Protein AF-K6XSW5-F1 (afdb_monomer)

Radius of gyration: 26.83 Å; Cα contacts (8 Å, |Δi|>4): 1; chains: 1; bounding box: 86×31×46 Å

Solvent-accessible surface area (backbone atoms only — not comparable to full-atom values): 4094 Å² total; per-residue (Å²): 145,61,64,64,76,57,49,53,59,52,51,52,51,51,50,53,48,52,51,52,51,50,54,50,45,65,72,64,51,61,64,61,61,54,53,57,52,59,50,45,80,77,51,62,85,73,67,77,80,82,84,84,86,83,83,84,75,88,84,87,76,135

Sequence (62 aa):
MSIIYVLIPIAIILVLLAIGIFFWAVKTNQFEDLERQGFSILFDDDVEKKPQAKPPKSDNDE

Foldseek 3Di:
DCCCVVVVVVVVVVVVVVVVVVVVCVVVPVVVVVVVVVVCVVCVVPPDDDDDDDDDDDDPDD

Mean predicted aligned error: 14.93 Å

pLDDT: mean 74.89, std 18.19, range [45.62, 98.38]

Secondary structure (DSSP, 8-state):
--THHHHHHHHHHHHHHHHHHHHHHHHTTHHHHHHHHHHHHHHGGG----------------

Structure (mmCIF, N/CA/C/O backbone):
data_AF-K6XSW5-F1
#
_entry.id   AF-K6XSW5-F1
#
loop_
_atom_site.group_PDB
_atom_site.id
_atom_site.type_symbol
_atom_site.label_atom_id
_atom_site.label_alt_id
_atom_site.label_comp_id
_atom_site.label_asym_id
_atom_site.label_entity_id
_atom_site.label_seq_id
_atom_site.pdbx_PDB_ins_code
_atom_site.Cartn_x
_atom_site.Cartn_y
_atom_site.Cartn_z
_atom_site.occupancy
_atom_site.B_iso_or_equiv
_atom_site.auth_seq_id
_atom_site.auth_comp_id
_atom_site.auth_asym_id
_atom_site.auth_atom_id
_atom_site.pdbx_PDB_model_num
ATOM 1 N N . MET A 1 1 ? 20.558 -11.591 -16.768 1.00 71.19 1 MET A N 1
ATOM 2 C CA . MET A 1 1 ? 20.452 -10.397 -15.896 1.00 71.19 1 MET A CA 1
ATOM 3 C C . MET A 1 1 ? 19.394 -9.419 -16.417 1.00 71.19 1 MET A C 1
ATOM 5 O O . MET A 1 1 ? 19.662 -8.240 -16.577 1.00 71.19 1 MET A O 1
ATOM 9 N N . SER A 1 2 ?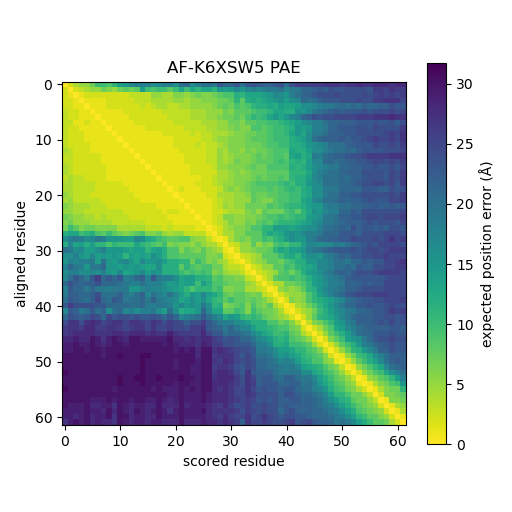 18.189 -9.904 -16.714 1.00 88.94 2 SER A N 1
ATOM 10 C CA . SER A 1 2 ? 17.124 -9.112 -17.360 1.00 88.94 2 SER A CA 1
ATOM 11 C C . SER A 1 2 ? 15.791 -9.210 -16.617 1.00 88.94 2 SER A C 1
ATOM 13 O O . SER A 1 2 ? 14.954 -8.324 -16.741 1.00 88.94 2 SER A O 1
ATOM 15 N N . ILE A 1 3 ? 15.624 -10.225 -15.761 1.00 93.25 3 ILE A N 1
ATOM 16 C CA . ILE A 1 3 ? 14.431 -10.398 -14.923 1.00 93.25 3 ILE A CA 1
ATOM 17 C C . ILE A 1 3 ? 14.212 -9.223 -13.964 1.00 93.25 3 ILE A C 1
ATOM 19 O O . ILE A 1 3 ? 13.079 -8.903 -13.626 1.00 93.25 3 ILE A O 1
ATOM 23 N N . ILE A 1 4 ? 15.289 -8.533 -13.577 1.00 94.75 4 ILE A N 1
ATOM 24 C CA . ILE A 1 4 ? 15.234 -7.380 -12.676 1.00 94.75 4 ILE A CA 1
ATOM 25 C C . ILE A 1 4 ? 14.389 -6.232 -13.251 1.00 94.75 4 ILE A C 1
ATOM 27 O O . ILE A 1 4 ? 13.688 -5.560 -12.501 1.00 94.75 4 ILE A O 1
ATOM 31 N N . TYR A 1 5 ? 14.366 -6.072 -14.581 1.00 94.81 5 TYR A N 1
ATOM 32 C CA . TYR A 1 5 ? 13.542 -5.067 -15.259 1.00 94.81 5 TYR A CA 1
ATOM 33 C C . TYR A 1 5 ? 12.044 -5.376 -15.197 1.00 94.81 5 TYR A C 1
ATOM 35 O O . TYR A 1 5 ? 11.235 -4.474 -15.367 1.00 94.81 5 TYR A O 1
ATOM 43 N N . VAL A 1 6 ? 11.673 -6.630 -14.9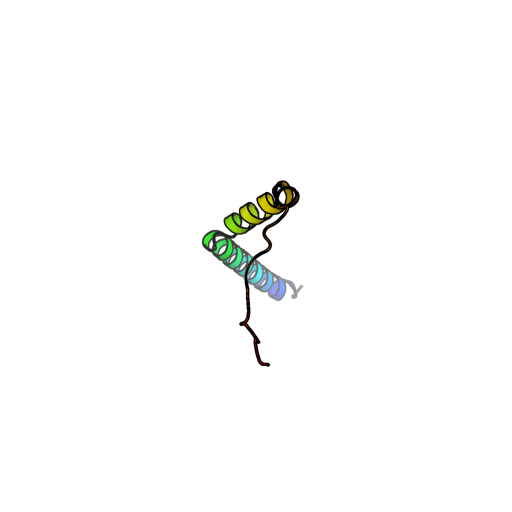30 1.00 94.69 6 VAL A N 1
ATOM 44 C CA . VAL A 1 6 ? 10.282 -7.059 -14.730 1.00 94.69 6 VAL A CA 1
ATOM 45 C C . VAL A 1 6 ? 9.937 -7.077 -13.240 1.00 94.69 6 VAL A C 1
ATOM 47 O O . VAL A 1 6 ? 8.851 -6.666 -12.846 1.00 94.69 6 VAL A O 1
ATOM 50 N N . LEU A 1 7 ? 10.876 -7.500 -12.391 1.00 96.06 7 LEU A N 1
ATOM 51 C CA . LEU A 1 7 ? 10.643 -7.650 -10.956 1.00 96.06 7 LEU A CA 1
ATOM 52 C C . LEU A 1 7 ? 10.454 -6.305 -10.241 1.00 96.06 7 LEU A C 1
ATOM 54 O O . LEU A 1 7 ? 9.554 -6.177 -9.416 1.00 96.06 7 LEU A O 1
ATOM 58 N N . ILE A 1 8 ? 11.281 -5.304 -10.566 1.00 96.00 8 ILE A N 1
ATOM 59 C CA . ILE A 1 8 ? 11.207 -3.966 -9.958 1.00 96.00 8 ILE A CA 1
ATOM 60 C C . ILE A 1 8 ? 9.831 -3.310 -10.180 1.00 96.00 8 ILE A C 1
ATOM 62 O O . ILE A 1 8 ? 9.214 -2.916 -9.189 1.00 96.00 8 ILE A O 1
ATOM 66 N N . PRO A 1 9 ? 9.296 -3.196 -11.413 1.00 97.06 9 PRO A N 1
ATOM 67 C CA . PRO A 1 9 ? 7.995 -2.563 -11.614 1.00 97.06 9 PRO A CA 1
ATOM 68 C C . PRO A 1 9 ? 6.850 -3.349 -10.969 1.00 97.06 9 PRO A C 1
ATOM 70 O O . PRO A 1 9 ? 5.959 -2.733 -10.390 1.00 97.06 9 PRO A O 1
ATOM 73 N N . ILE A 1 10 ? 6.891 -4.687 -10.986 1.00 97.94 10 ILE A N 1
ATOM 74 C CA . ILE A 1 10 ? 5.894 -5.508 -10.281 1.00 97.94 10 ILE A CA 1
ATOM 75 C C . ILE A 1 10 ? 5.927 -5.219 -8.778 1.00 97.94 10 ILE A C 1
ATOM 77 O O . ILE A 1 10 ? 4.879 -4.994 -8.178 1.00 97.94 10 ILE A O 1
ATOM 81 N N . ALA A 1 11 ? 7.115 -5.172 -8.171 1.00 97.62 11 ALA A N 1
ATOM 82 C CA . ALA A 1 11 ? 7.255 -4.865 -6.752 1.00 97.62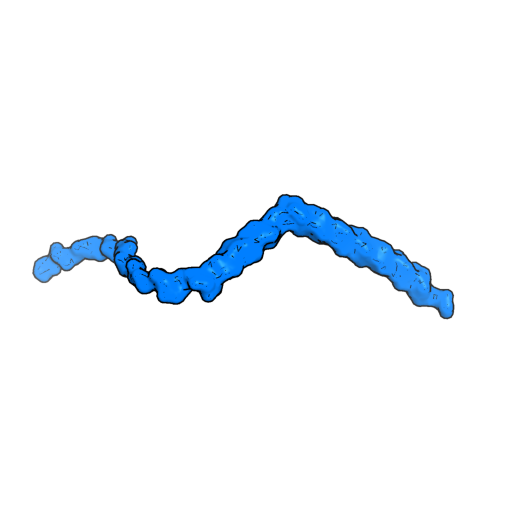 11 ALA A CA 1
ATOM 83 C C . ALA A 1 11 ? 6.698 -3.473 -6.412 1.00 97.62 11 ALA A C 1
ATOM 85 O O . ALA A 1 11 ? 5.968 -3.335 -5.433 1.00 97.62 11 ALA A O 1
ATOM 86 N N . ILE A 1 12 ? 6.969 -2.460 -7.243 1.00 98.19 12 ILE A N 1
ATOM 87 C CA . ILE A 1 12 ? 6.419 -1.107 -7.063 1.00 98.19 12 ILE A CA 1
ATOM 88 C C . ILE A 1 12 ? 4.887 -1.129 -7.117 1.00 98.19 12 ILE A C 1
ATOM 90 O O . ILE A 1 12 ? 4.241 -0.545 -6.249 1.00 98.19 12 ILE A O 1
ATOM 94 N N . ILE A 1 13 ? 4.296 -1.831 -8.090 1.00 98.38 13 ILE A N 1
ATOM 95 C CA . ILE A 1 13 ? 2.836 -1.964 -8.208 1.00 98.38 13 ILE A CA 1
ATOM 96 C C . ILE A 1 13 ? 2.251 -2.628 -6.959 1.00 98.38 13 ILE A C 1
ATOM 98 O O . ILE A 1 13 ? 1.267 -2.134 -6.414 1.00 98.38 13 ILE A O 1
ATOM 102 N N . LEU A 1 14 ? 2.864 -3.711 -6.475 1.00 98.31 14 LEU A N 1
ATOM 103 C CA . LEU A 1 14 ? 2.409 -4.404 -5.270 1.00 98.31 14 LEU A CA 1
ATOM 104 C C . LEU A 1 14 ? 2.484 -3.510 -4.029 1.00 98.31 14 LEU A C 1
ATOM 106 O O . LEU A 1 14 ? 1.549 -3.506 -3.233 1.00 98.31 14 LEU A O 1
ATOM 110 N N . VAL A 1 15 ? 3.551 -2.721 -3.882 1.00 98.38 15 VAL A N 1
ATOM 111 C CA . VAL A 1 15 ? 3.690 -1.765 -2.774 1.00 98.38 15 VAL A CA 1
ATOM 112 C C . VAL A 1 15 ? 2.615 -0.682 -2.850 1.00 98.38 15 VAL A C 1
ATOM 114 O O . VAL A 1 15 ? 1.958 -0.410 -1.849 1.00 98.38 15 VAL A O 1
ATOM 117 N N . LEU A 1 16 ? 2.375 -0.100 -4.028 1.00 98.38 16 LEU A N 1
ATOM 118 C CA . LEU A 1 16 ? 1.313 0.893 -4.217 1.00 98.38 16 LEU A CA 1
ATOM 119 C C . LEU A 1 16 ? -0.071 0.314 -3.906 1.00 98.38 16 LEU A C 1
ATOM 121 O O . LEU A 1 16 ? -0.886 0.976 -3.266 1.00 98.38 16 LEU A O 1
ATOM 125 N N . LEU A 1 17 ? -0.323 -0.928 -4.318 1.00 98.38 17 LEU A N 1
ATOM 126 C CA . LEU A 1 17 ? -1.581 -1.621 -4.065 1.00 98.38 17 LEU A CA 1
ATOM 127 C C . LEU A 1 17 ? -1.765 -1.920 -2.571 1.00 98.38 17 LEU A C 1
ATOM 129 O O . LEU A 1 17 ? -2.835 -1.659 -2.028 1.00 98.38 17 LEU A O 1
ATOM 133 N N . ALA A 1 18 ? -0.714 -2.381 -1.889 1.00 97.62 18 ALA A N 1
ATOM 134 C CA . ALA A 1 18 ? -0.722 -2.597 -0.445 1.00 97.62 18 ALA A CA 1
ATOM 135 C C . ALA A 1 18 ? -0.996 -1.296 0.322 1.00 97.62 18 ALA A C 1
ATOM 137 O O . ALA A 1 18 ? -1.838 -1.276 1.217 1.00 97.62 18 ALA A O 1
ATOM 138 N N . ILE A 1 19 ? -0.345 -0.196 -0.068 1.00 97.69 19 ILE A N 1
ATOM 139 C CA . ILE A 1 19 ? -0.580 1.129 0.514 1.00 97.69 19 ILE A CA 1
ATOM 140 C C . ILE A 1 19 ? -2.029 1.578 0.266 1.00 97.69 19 ILE A C 1
ATOM 142 O O . ILE A 1 19 ? -2.699 2.027 1.194 1.00 97.69 19 ILE A O 1
ATOM 146 N N . GLY A 1 20 ? -2.544 1.418 -0.956 1.00 96.75 20 GLY A N 1
ATOM 147 C CA . GLY A 1 20 ? -3.925 1.767 -1.298 1.00 96.75 20 GLY A CA 1
ATOM 148 C C . GLY A 1 20 ? -4.956 0.992 -0.474 1.00 96.75 20 GLY A C 1
ATOM 149 O O . GLY A 1 20 ? -5.869 1.595 0.091 1.00 96.75 20 GLY A O 1
ATOM 150 N N . ILE A 1 21 ? -4.776 -0.326 -0.344 1.00 95.69 21 ILE A N 1
ATOM 151 C CA . ILE A 1 21 ? -5.626 -1.180 0.498 1.00 95.69 21 ILE A CA 1
ATOM 152 C C . ILE A 1 21 ? -5.521 -0.766 1.966 1.00 95.69 21 ILE A C 1
ATOM 154 O O . ILE A 1 21 ? -6.543 -0.679 2.640 1.00 95.69 21 ILE A O 1
ATOM 158 N N . PHE A 1 22 ? -4.317 -0.473 2.461 1.00 94.06 22 PHE A N 1
ATOM 159 C CA . PHE A 1 22 ? -4.109 -0.046 3.842 1.00 94.06 22 PHE A CA 1
ATOM 160 C C . PHE A 1 22 ? -4.877 1.243 4.158 1.00 94.06 22 PHE A C 1
ATOM 162 O O . PHE A 1 22 ? -5.647 1.282 5.115 1.00 94.06 22 PHE A O 1
ATOM 169 N N . PHE A 1 23 ? -4.748 2.278 3.322 1.00 94.00 23 PHE A N 1
ATOM 170 C CA . PHE A 1 23 ? -5.498 3.523 3.509 1.00 94.00 23 PHE A CA 1
ATOM 171 C C . PHE A 1 23 ? -7.012 3.323 3.380 1.00 94.00 23 PHE A C 1
ATOM 173 O O . PHE A 1 23 ? -7.780 3.929 4.130 1.00 94.00 23 PHE A O 1
ATOM 180 N N . TRP A 1 24 ? -7.454 2.458 2.464 1.00 91.50 24 TRP A N 1
ATOM 181 C CA . TRP A 1 24 ? -8.865 2.097 2.344 1.00 91.50 24 TRP A CA 1
ATOM 182 C C . TRP A 1 24 ? -9.388 1.400 3.607 1.00 91.50 24 TRP A C 1
ATOM 184 O O . TRP A 1 24 ? -10.447 1.775 4.109 1.00 91.50 24 TRP A O 1
ATOM 194 N N . ALA A 1 25 ? -8.631 0.458 4.175 1.00 88.94 25 ALA A N 1
ATOM 195 C CA . ALA A 1 25 ? -8.993 -0.249 5.400 1.00 88.94 25 ALA A CA 1
ATOM 196 C C . ALA A 1 25 ? -9.061 0.694 6.612 1.00 88.94 25 ALA A C 1
ATOM 198 O O . ALA A 1 25 ? -10.029 0.644 7.369 1.00 88.94 25 ALA A O 1
ATOM 199 N N . VAL A 1 26 ? -8.088 1.606 6.745 1.00 87.81 26 VAL A N 1
ATOM 200 C CA . VAL A 1 26 ? -8.078 2.641 7.793 1.00 87.81 26 VAL A CA 1
ATOM 201 C C . VAL A 1 26 ? -9.308 3.544 7.685 1.00 87.81 26 VAL A C 1
ATOM 203 O O . VAL A 1 26 ? -9.942 3.841 8.692 1.00 87.81 26 VAL A O 1
ATOM 206 N N . LYS A 1 27 ? -9.690 3.951 6.468 1.00 85.69 27 LYS A N 1
ATOM 207 C CA . LYS A 1 27 ? -10.885 4.778 6.250 1.00 85.69 27 LYS A CA 1
ATOM 208 C C . LYS A 1 27 ? -12.194 4.015 6.488 1.00 85.69 27 LYS A C 1
ATOM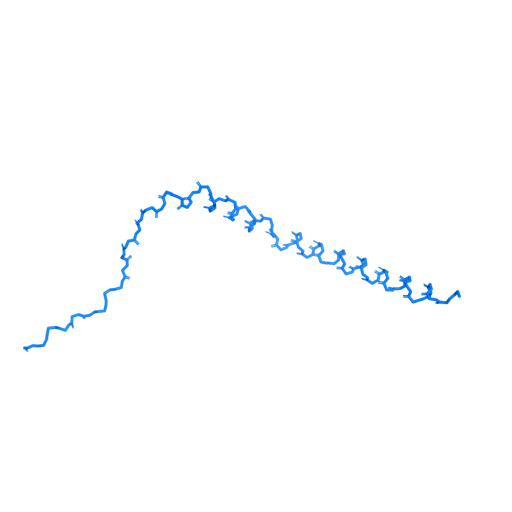 210 O O . LYS A 1 27 ? -13.179 4.627 6.883 1.00 85.69 27 LYS A O 1
ATOM 215 N N . THR A 1 28 ? -12.217 2.706 6.238 1.00 82.81 28 THR A N 1
ATOM 216 C CA . THR A 1 28 ? -13.427 1.863 6.328 1.00 82.81 28 THR A CA 1
ATOM 217 C C . THR A 1 28 ? -13.765 1.452 7.767 1.00 82.81 28 THR A C 1
ATOM 219 O O . THR A 1 28 ? -14.672 0.660 7.974 1.00 82.81 28 THR A O 1
ATOM 222 N N . ASN A 1 29 ? -13.078 2.004 8.775 1.00 69.69 29 ASN A N 1
ATOM 223 C CA . ASN A 1 29 ? -13.354 1.744 10.192 1.00 69.69 29 ASN A CA 1
ATOM 224 C C . ASN A 1 29 ? -13.404 0.236 10.534 1.00 69.69 29 ASN A C 1
ATOM 226 O O . ASN A 1 29 ? -14.114 -0.188 11.439 1.00 69.69 29 ASN A O 1
ATOM 230 N N . GLN A 1 30 ? -12.608 -0.581 9.822 1.00 65.88 30 GLN A N 1
ATOM 231 C CA . GLN A 1 30 ? -12.519 -2.050 9.964 1.00 65.88 30 GLN A CA 1
ATOM 232 C C . GLN A 1 30 ? -12.147 -2.521 11.384 1.00 65.88 30 GLN A C 1
ATOM 234 O O . GLN A 1 30 ? -12.191 -3.710 11.684 1.00 65.88 30 GLN A O 1
ATOM 239 N N . PHE A 1 31 ? -11.766 -1.596 12.262 1.00 62.38 31 PHE A N 1
ATOM 240 C CA . PHE A 1 31 ? -11.478 -1.855 13.666 1.00 62.38 31 PHE A CA 1
ATOM 241 C C . PHE A 1 31 ? -12.749 -1.984 14.523 1.00 62.38 31 PHE A C 1
ATOM 243 O O . PHE A 1 31 ? -12.734 -2.739 15.490 1.00 62.38 31 PHE A O 1
ATOM 250 N N . GLU A 1 32 ? -13.854 -1.326 14.149 1.00 62.75 32 GLU A N 1
ATOM 251 C CA . GLU A 1 32 ? -15.131 -1.416 14.880 1.00 62.75 32 GLU A CA 1
ATOM 252 C C . GLU A 1 32 ? -15.771 -2.809 14.745 1.00 62.75 32 GLU A C 1
ATOM 254 O O . GLU A 1 32 ? -16.397 -3.310 15.680 1.00 62.75 32 GLU A O 1
ATOM 259 N N . ASP A 1 33 ? -15.572 -3.481 13.605 1.00 64.50 33 ASP A N 1
ATOM 260 C CA . ASP A 1 33 ? -16.097 -4.836 13.387 1.00 64.50 33 ASP A CA 1
ATOM 261 C C . ASP A 1 33 ? -15.312 -5.903 14.178 1.00 64.50 33 ASP A C 1
ATOM 263 O O . ASP A 1 33 ? -15.885 -6.893 14.635 1.00 64.50 33 ASP A O 1
ATOM 267 N N . LEU A 1 34 ? -14.016 -5.673 14.432 1.00 64.62 34 LEU A N 1
ATOM 268 C CA . LEU A 1 34 ? -13.199 -6.527 15.307 1.00 64.62 34 LEU A CA 1
ATOM 269 C C . LEU A 1 34 ? -13.623 -6.413 16.778 1.00 6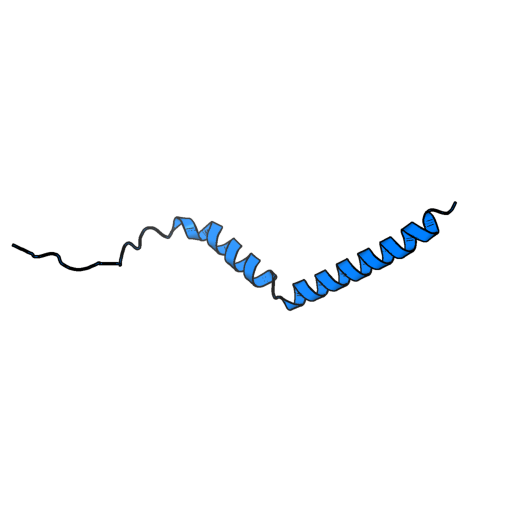4.62 34 LEU A C 1
ATOM 271 O O . LEU A 1 34 ? -13.678 -7.421 17.484 1.00 64.62 34 LEU A O 1
ATOM 275 N N . GLU A 1 35 ? -13.949 -5.204 17.237 1.00 63.69 35 GLU A N 1
ATOM 276 C CA . GLU A 1 35 ? -14.426 -4.963 18.602 1.00 63.69 35 GLU A CA 1
ATOM 277 C C . GLU A 1 35 ? -15.769 -5.667 18.844 1.00 63.69 35 GLU A C 1
ATOM 279 O O . GLU A 1 35 ? -15.932 -6.392 19.827 1.00 63.69 35 GLU A O 1
ATOM 284 N N . ARG A 1 36 ? -16.706 -5.563 17.893 1.00 63.94 36 ARG A 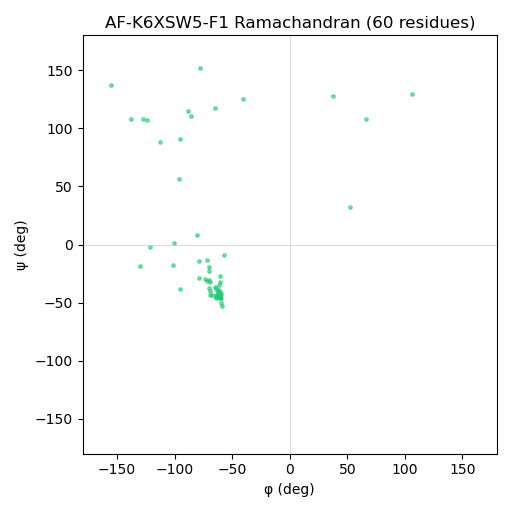N 1
ATOM 285 C CA . ARG A 1 36 ? -18.016 -6.221 17.979 1.00 63.94 36 ARG A CA 1
ATOM 286 C C . ARG A 1 36 ? -17.928 -7.750 18.038 1.00 63.94 36 ARG A C 1
ATOM 288 O O . ARG A 1 36 ? -18.683 -8.367 18.789 1.00 63.94 36 ARG A O 1
ATOM 295 N N . GLN A 1 37 ? -17.021 -8.369 17.282 1.00 64.44 37 GLN A N 1
ATOM 296 C CA . GLN A 1 37 ? -16.817 -9.823 17.322 1.00 64.44 37 GLN A CA 1
ATOM 297 C C . GLN A 1 37 ? -16.163 -10.281 18.637 1.00 64.44 37 GLN A C 1
ATOM 299 O O . GLN A 1 37 ? -16.564 -11.308 19.187 1.00 64.44 37 GLN A O 1
ATOM 304 N N . GLY A 1 38 ? -15.227 -9.502 19.192 1.00 68.19 38 GLY A N 1
ATOM 305 C CA . GLY A 1 38 ? -14.583 -9.806 20.477 1.00 68.19 38 GLY A CA 1
ATOM 306 C C . GLY A 1 38 ? -15.559 -9.867 21.658 1.00 68.19 38 GLY A C 1
ATOM 307 O O . GLY A 1 38 ? -15.407 -10.715 22.534 1.00 68.19 38 GLY A O 1
ATOM 308 N N . PHE A 1 39 ? -16.600 -9.027 21.649 1.00 62.97 39 PHE A N 1
ATOM 309 C CA . PHE A 1 39 ? -17.663 -9.063 22.658 1.00 62.97 39 PHE A CA 1
ATOM 310 C C . PHE A 1 39 ? -18.599 -10.278 22.518 1.00 62.97 39 PHE A C 1
ATOM 312 O O . PHE A 1 39 ? -19.066 -10.785 23.531 1.00 62.97 39 PHE A O 1
ATOM 319 N N . SER A 1 40 ? -18.846 -10.802 21.311 1.00 65.19 40 SER A N 1
ATOM 320 C CA . SER A 1 40 ? -19.718 -11.985 21.151 1.00 65.19 40 SER A CA 1
ATOM 321 C C . SER A 1 40 ? -19.159 -13.230 21.850 1.00 65.19 40 SER A C 1
ATOM 323 O O . SER A 1 40 ? -19.881 -13.928 22.546 1.00 65.19 40 SER A O 1
ATOM 325 N N . ILE A 1 41 ? -17.841 -13.444 21.801 1.00 65.31 41 ILE A N 1
ATOM 326 C CA . ILE A 1 41 ? -17.216 -14.662 22.340 1.00 65.31 41 ILE A CA 1
ATOM 327 C C . ILE A 1 41 ? -17.240 -14.751 23.872 1.00 65.31 41 ILE A C 1
ATOM 329 O O . ILE A 1 41 ? -17.114 -15.843 24.417 1.00 65.31 41 ILE A O 1
ATOM 333 N N . LEU A 1 42 ? -17.364 -13.613 24.563 1.00 65.75 42 LEU A N 1
ATOM 334 C CA . LEU A 1 42 ? -17.348 -13.546 26.027 1.00 65.75 42 LEU A CA 1
ATOM 335 C C . LEU A 1 42 ? -18.752 -13.410 26.637 1.00 65.75 42 LEU A C 1
ATOM 337 O O . LEU A 1 42 ? -18.907 -13.650 27.829 1.00 65.75 42 LEU A O 1
ATOM 341 N N . PHE A 1 43 ? -19.752 -13.012 25.841 1.00 61.97 43 PHE A N 1
ATOM 342 C CA . PHE A 1 43 ? -21.121 -12.743 26.300 1.00 61.97 43 PHE A CA 1
ATOM 343 C C . PHE A 1 43 ? -22.197 -13.605 25.608 1.00 61.97 43 PHE A C 1
ATOM 345 O O . PHE A 1 43 ? -23.367 -13.503 25.975 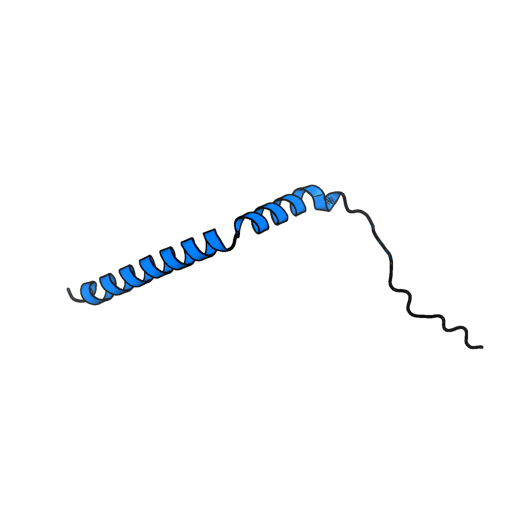1.00 61.97 43 PHE A O 1
ATOM 352 N N . ASP A 1 44 ? -21.838 -14.475 24.653 1.00 59.25 44 ASP A N 1
ATOM 353 C CA . ASP A 1 44 ? -22.785 -15.412 24.019 1.00 59.25 44 ASP A CA 1
ATOM 354 C C . ASP A 1 44 ? -23.221 -16.568 24.942 1.00 59.25 44 ASP A C 1
ATOM 356 O O . ASP A 1 44 ? -24.232 -17.213 24.663 1.00 59.25 44 ASP A O 1
ATOM 360 N N . ASP A 1 45 ? -22.542 -16.789 26.074 1.00 57.88 45 ASP A N 1
ATOM 361 C CA . ASP A 1 45 ? -22.956 -17.782 27.079 1.00 57.88 45 ASP A CA 1
ATOM 362 C C . ASP A 1 45 ? -24.106 -17.285 27.985 1.00 57.88 45 ASP A C 1
ATOM 364 O O . ASP A 1 45 ? -24.769 -18.095 28.632 1.00 57.88 45 ASP A O 1
ATOM 368 N N . ASP A 1 46 ? -24.407 -15.977 27.990 1.00 57.53 46 ASP A N 1
ATOM 369 C CA . ASP A 1 46 ? -25.445 -15.375 28.847 1.00 57.53 46 ASP A CA 1
ATOM 370 C C . ASP A 1 46 ? -26.775 -15.098 28.119 1.00 57.53 46 ASP A C 1
ATOM 372 O O . ASP A 1 46 ? -27.732 -14.602 28.722 1.00 57.53 46 ASP A O 1
ATOM 376 N N . VAL A 1 47 ? -26.896 -15.439 26.830 1.00 57.22 47 VAL A N 1
ATOM 377 C CA . VAL A 1 47 ? -28.153 -15.266 26.080 1.00 57.22 47 VAL A CA 1
ATOM 378 C C . VAL A 1 47 ? -28.960 -16.563 26.049 1.00 57.22 47 VAL A C 1
ATOM 380 O O . VAL A 1 47 ? -29.382 -17.052 24.998 1.00 57.22 47 VAL A O 1
ATOM 383 N N . GLU A 1 48 ? -29.275 -17.103 27.228 1.00 57.69 48 GLU A N 1
ATOM 384 C CA . GLU A 1 48 ? -30.456 -17.952 27.337 1.00 57.69 48 GLU A CA 1
ATOM 385 C C . GLU A 1 48 ? -31.723 -17.11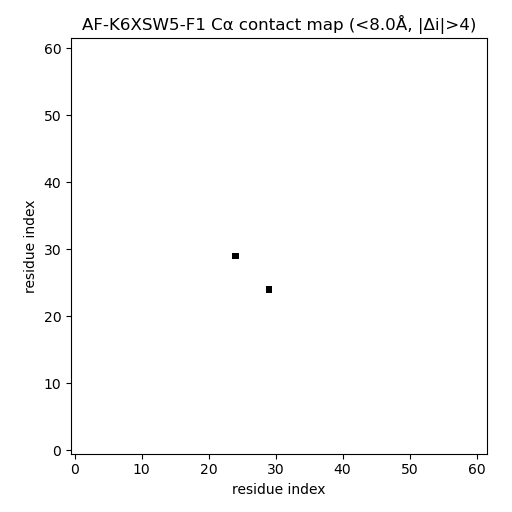4 27.065 1.00 57.69 48 GLU A C 1
ATOM 387 O O . GLU A 1 48 ? -32.100 -16.213 27.810 1.00 57.69 48 GLU A O 1
ATOM 392 N N . LYS A 1 49 ? -32.426 -17.498 25.991 1.00 55.84 49 LYS A N 1
ATOM 393 C CA . LYS A 1 49 ? -33.839 -17.224 25.670 1.00 55.84 49 LYS A CA 1
ATOM 394 C C . LYS A 1 49 ? -34.265 -15.773 25.393 1.00 55.84 49 LYS A C 1
ATOM 396 O O . LYS A 1 49 ? -34.711 -15.033 26.267 1.00 55.84 49 LYS A O 1
ATOM 401 N N . LYS A 1 50 ? -34.548 -15.536 24.108 1.00 46.12 50 LYS A N 1
ATOM 402 C CA . LYS A 1 50 ? -35.895 -15.080 23.720 1.00 46.12 50 LYS A CA 1
ATOM 403 C C . LYS A 1 50 ? -36.516 -16.014 22.678 1.00 46.12 50 LYS A C 1
ATOM 405 O O . LYS A 1 50 ? -36.128 -15.958 21.515 1.00 46.12 50 LYS A O 1
ATOM 410 N N . P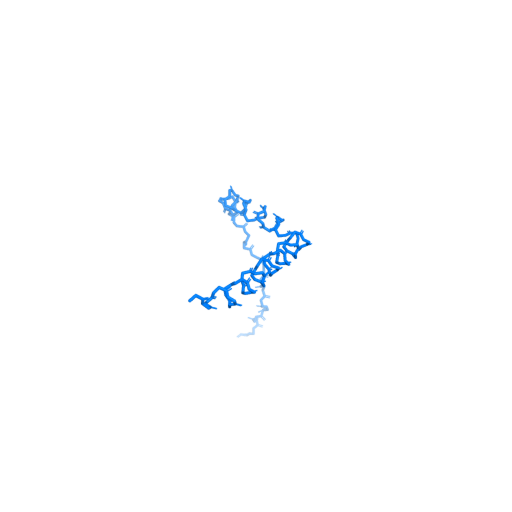RO A 1 51 ? -37.517 -16.835 23.041 1.00 62.72 51 PRO A N 1
ATOM 411 C CA . PRO A 1 51 ? -38.547 -17.209 22.089 1.00 62.72 51 PRO A CA 1
ATOM 412 C C . PRO A 1 51 ? -39.532 -16.035 21.951 1.00 62.72 51 PRO A C 1
ATOM 414 O O . PRO A 1 51 ? -39.764 -15.323 22.928 1.00 62.72 51 PRO A O 1
ATOM 417 N N . GLN A 1 52 ? -40.165 -15.927 20.776 1.00 50.00 52 GLN A N 1
ATOM 418 C CA . GLN A 1 52 ? -41.295 -15.052 20.381 1.00 50.00 52 GLN A CA 1
ATOM 419 C C . GLN A 1 52 ? -40.888 -13.878 19.458 1.00 50.00 52 GLN A C 1
ATOM 421 O O . GLN A 1 52 ? -39.968 -13.136 19.764 1.00 50.00 52 GLN A O 1
ATOM 426 N N . ALA A 1 53 ? -41.529 -13.624 18.311 1.00 49.69 53 ALA A N 1
ATOM 427 C CA . ALA A 1 53 ? -42.844 -14.062 17.851 1.00 49.69 53 ALA A CA 1
ATOM 428 C C . ALA A 1 53 ? -42.949 -14.072 16.313 1.00 49.69 53 ALA A C 1
ATOM 430 O O . ALA A 1 53 ? -42.613 -13.097 15.643 1.00 49.69 53 ALA A O 1
ATOM 431 N N . LYS A 1 54 ? -43.563 -15.123 15.771 1.00 50.75 54 LYS A N 1
ATOM 432 C CA . LYS A 1 54 ? -44.472 -14.992 14.630 1.00 50.75 54 LYS A CA 1
ATOM 433 C C . LYS A 1 54 ? -45.672 -15.894 14.917 1.00 50.75 54 LYS A C 1
ATOM 435 O O . LYS A 1 54 ? -45.500 -17.108 14.878 1.00 50.75 54 LYS A O 1
ATOM 440 N N . PRO A 1 55 ? -46.861 -15.354 15.228 1.00 53.84 55 PRO A N 1
ATOM 441 C CA . PRO A 1 55 ? -48.082 -16.118 15.079 1.00 53.84 55 PRO A CA 1
ATOM 442 C C . PRO A 1 55 ? -48.577 -15.900 13.644 1.00 53.84 55 PRO A C 1
ATOM 444 O O . PRO A 1 55 ? -48.929 -14.770 13.293 1.00 53.84 55 PRO A O 1
ATOM 447 N N . PRO A 1 56 ? -48.623 -16.913 12.766 1.00 50.88 56 PRO A N 1
ATOM 448 C CA . PRO A 1 56 ? -49.582 -16.880 11.688 1.00 50.88 56 PRO A CA 1
ATOM 449 C C . PRO A 1 56 ? -50.890 -17.459 12.232 1.00 50.88 56 PRO A C 1
ATOM 451 O O . PRO A 1 56 ? -50.961 -18.626 12.586 1.00 50.88 56 PRO A O 1
ATOM 454 N N . LYS A 1 57 ? -51.855 -16.546 12.364 1.00 54.19 57 LYS A N 1
ATOM 455 C CA . LYS A 1 57 ? -53.303 -16.696 12.174 1.00 54.19 57 LYS A CA 1
ATOM 456 C C . LYS A 1 57 ? -54.000 -17.990 12.614 1.00 54.19 57 LYS A C 1
ATOM 458 O O . LYS A 1 57 ? -53.691 -19.087 12.179 1.00 54.19 57 LYS A O 1
ATOM 463 N N . SER A 1 58 ? -55.049 -17.748 13.397 1.00 62.88 58 SER A N 1
ATOM 464 C CA . SER A 1 58 ? -56.192 -18.616 13.639 1.00 62.88 58 SER A CA 1
ATOM 465 C C . SER A 1 58 ? -56.684 -19.329 12.380 1.00 62.88 58 SER A C 1
ATOM 467 O O . SER A 1 58 ? -57.104 -18.649 11.446 1.00 62.88 58 SER A O 1
ATOM 469 N N . ASP A 1 59 ? -56.759 -20.652 12.450 1.00 53.62 59 ASP A N 1
ATOM 470 C CA . ASP A 1 59 ? -57.778 -21.425 11.748 1.00 53.62 59 ASP A CA 1
ATOM 471 C C . ASP A 1 59 ? -58.682 -22.022 12.831 1.00 53.62 59 ASP A C 1
ATOM 473 O O . ASP A 1 59 ? -58.422 -23.084 13.392 1.00 53.62 59 ASP A O 1
ATOM 477 N N . ASN A 1 60 ? -59.694 -21.237 13.203 1.00 63.41 60 ASN A N 1
ATOM 478 C CA . ASN A 1 60 ? -60.941 -21.773 13.727 1.00 63.41 60 ASN A CA 1
ATOM 479 C C . ASN A 1 60 ? -61.871 -21.844 12.518 1.00 63.41 60 ASN A C 1
ATOM 481 O O . ASN A 1 60 ? -62.546 -20.857 12.246 1.00 63.41 60 ASN A O 1
ATOM 485 N N . ASP A 1 61 ? -61.881 -22.975 11.825 1.00 57.66 61 ASP A N 1
ATOM 486 C CA . ASP A 1 61 ? -62.960 -23.344 10.916 1.00 57.66 61 ASP A CA 1
ATOM 487 C C . ASP A 1 61 ? -63.421 -24.756 11.316 1.00 57.66 61 ASP A C 1
ATOM 489 O O . ASP A 1 61 ? -62.676 -25.722 11.165 1.00 57.66 61 ASP A O 1
ATOM 493 N N . GLU A 1 62 ? -64.614 -24.772 11.920 1.00 45.62 62 GLU A N 1
ATOM 494 C CA . GLU A 1 62 ? -65.651 -25.826 12.006 1.00 45.62 62 GLU A CA 1
ATOM 495 C C . GLU A 1 62 ? -65.299 -27.282 12.377 1.00 45.62 62 GLU A C 1
ATOM 497 O O . GLU A 1 62 ? -64.684 -28.021 11.576 1.00 45.62 62 GLU A O 1
#

InterPro domains:
  IPR004714 Cytochrome oxidase maturation protein cbb3-type [PF03597] (2-45)
  IPR004714 Cytochrome oxidase maturation protein cbb3-type [PTHR41532] (1-54)
  IPR004714 Cytochrome oxidase maturation protein cbb3-type [TIGR00847] (1-47)

Organism: NCBI:txid1127673